Protein AF-A0AAE4A3L9-F1 (afdb_monomer)

Foldseek 3Di:
DDPDQDPVRLVVLLVVLVVVVVPDDDDDDPVSVVSNVVSVLVVLLVVLCVVCVLVLLVVLLVLLLVLLPPPPDPLSVVLNVLSVDPPQDPVNNVVSLVSSLVPDDPDDDDSSNVSSVVSVVVSVVVSVVSSVDDDPDDDD

Solvent-accessible surface area (backbone atoms only — not comparable to full-atom values): 8240 Å² total; per-residue (Å²): 134,86,81,77,71,50,73,71,55,46,52,53,50,42,52,50,53,54,48,58,58,71,70,46,88,72,83,75,52,72,68,58,44,52,52,49,54,48,41,50,54,52,52,52,42,53,51,28,48,63,71,39,44,64,61,52,47,52,49,52,46,51,54,51,46,59,58,39,59,89,48,81,50,69,62,45,43,57,43,42,60,54,62,67,43,84,84,61,48,69,69,57,52,52,50,46,51,52,54,41,61,67,73,45,77,88,73,74,94,45,74,54,62,52,44,54,55,49,50,57,50,52,48,53,53,50,51,52,48,38,55,68,45,79,74,85,67,84,70,134

Secondary structure (DSSP, 8-state):
---PPPHHHHHHHHHHHHHHHHS--SSPPHHHHHHHHHHHHHHHHHHHHHHHHHHHHHHHHHHHHHHTTT--SHHHHHHHH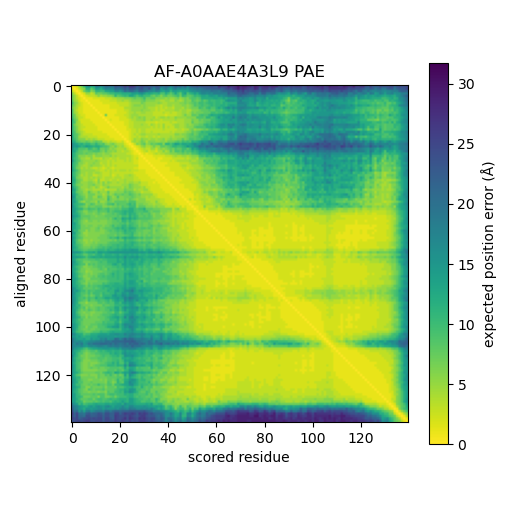HHT-TT--HHHHHHHHHHHHHHS-SSS--HHHHHHHHHHHHHHHHHHHHHHSPP-----

Radius of gyration: 20.8 Å; Cα contacts (8 Å, |Δi|>4): 67; chains: 1; bounding box: 48×24×60 Å

Mean predicted aligned error: 7.93 Å

Structure (mmCIF, N/CA/C/O backbone):
data_AF-A0AAE4A3L9-F1
#
_entry.id   AF-A0AAE4A3L9-F1
#
loop_
_atom_site.group_PDB
_atom_site.id
_atom_site.type_symbol
_atom_site.label_atom_id
_atom_site.label_alt_id
_atom_site.label_comp_id
_atom_site.label_asym_id
_atom_site.label_entity_id
_atom_site.label_seq_id
_atom_site.pdbx_PDB_ins_code
_atom_site.Cartn_x
_atom_site.Cartn_y
_atom_site.Cartn_z
_atom_site.occupancy
_atom_site.B_iso_or_equiv
_atom_site.auth_seq_id
_atom_site.auth_comp_id
_atom_site.auth_asym_id
_atom_site.auth_atom_id
_atom_site.pdbx_PDB_model_num
ATOM 1 N N . MET A 1 1 ? 25.523 6.487 3.576 1.00 36.59 1 MET A N 1
ATOM 2 C CA . MET A 1 1 ? 24.373 7.412 3.518 1.00 36.59 1 MET A CA 1
ATOM 3 C C . MET A 1 1 ? 23.560 7.026 2.289 1.00 36.59 1 MET A C 1
ATOM 5 O O . MET A 1 1 ? 24.105 7.088 1.196 1.00 36.59 1 MET A O 1
ATOM 9 N N . PHE A 1 2 ? 22.349 6.495 2.460 1.00 37.72 2 PHE A N 1
ATOM 10 C CA . PHE A 1 2 ? 21.520 6.017 1.347 1.00 37.72 2 PHE A CA 1
ATOM 11 C C . PHE A 1 2 ? 20.635 7.182 0.887 1.00 37.72 2 PHE A C 1
ATOM 13 O O . PHE A 1 2 ? 19.662 7.514 1.556 1.00 37.72 2 PHE A O 1
ATOM 20 N N . ASN A 1 3 ? 21.012 7.864 -0.197 1.00 54.09 3 ASN A N 1
ATOM 21 C CA . ASN A 1 3 ? 20.147 8.870 -0.816 1.00 54.09 3 ASN A CA 1
ATOM 22 C C . ASN A 1 3 ? 19.138 8.135 -1.697 1.00 54.09 3 ASN A C 1
ATOM 24 O O . ASN A 1 3 ? 19.427 7.834 -2.854 1.00 54.09 3 ASN A O 1
ATOM 28 N N . ALA A 1 4 ? 17.982 7.800 -1.126 1.00 64.50 4 ALA A N 1
ATOM 29 C CA . ALA A 1 4 ? 16.880 7.250 -1.899 1.00 64.50 4 ALA A CA 1
ATOM 30 C C . ALA A 1 4 ? 16.442 8.283 -2.949 1.00 64.50 4 ALA A C 1
ATOM 32 O O . ALA A 1 4 ? 16.176 9.440 -2.620 1.00 64.50 4 ALA A O 1
ATOM 33 N N . LEU A 1 5 ? 16.405 7.874 -4.217 1.00 74.06 5 LEU A N 1
ATOM 34 C CA . LEU A 1 5 ? 15.862 8.701 -5.291 1.00 74.06 5 LEU A CA 1
ATOM 35 C C . LEU A 1 5 ? 14.353 8.848 -5.088 1.00 74.06 5 LEU A C 1
ATOM 37 O O . LEU A 1 5 ? 13.667 7.872 -4.788 1.00 74.06 5 LEU A O 1
ATOM 41 N N . THR A 1 6 ? 13.820 10.049 -5.300 1.00 77.06 6 THR A N 1
ATOM 42 C CA . THR A 1 6 ? 12.368 10.219 -5.423 1.00 77.06 6 THR A CA 1
ATOM 43 C C . THR A 1 6 ? 11.869 9.564 -6.720 1.00 77.06 6 THR A C 1
ATOM 45 O O . THR A 1 6 ? 12.647 9.439 -7.673 1.00 77.06 6 THR A O 1
ATOM 48 N N . PRO A 1 7 ? 10.579 9.189 -6.830 1.00 76.12 7 PRO A N 1
ATOM 49 C CA . PRO A 1 7 ? 10.057 8.589 -8.060 1.00 76.12 7 PRO A CA 1
ATOM 50 C C . PRO A 1 7 ? 10.325 9.426 -9.331 1.00 76.12 7 PRO A C 1
ATOM 52 O O . PRO A 1 7 ? 10.785 8.860 -10.325 1.00 76.12 7 PRO A O 1
ATOM 55 N N . PRO A 1 8 ? 10.176 10.771 -9.329 1.00 77.50 8 PRO A N 1
ATOM 56 C CA . PRO A 1 8 ? 10.558 11.592 -10.482 1.00 77.50 8 PRO A CA 1
ATOM 57 C C . PRO A 1 8 ? 12.055 11.530 -10.814 1.00 77.50 8 PRO A C 1
ATOM 59 O O . PRO A 1 8 ? 12.429 11.512 -11.986 1.00 77.50 8 PRO A O 1
ATOM 62 N N . GLN A 1 9 ? 12.924 11.484 -9.798 1.00 79.19 9 GLN A N 1
ATOM 63 C CA . GLN A 1 9 ? 14.371 11.371 -9.998 1.00 79.19 9 GLN A CA 1
ATOM 64 C C . GLN A 1 9 ? 14.755 10.005 -10.578 1.00 79.19 9 GLN A C 1
ATOM 66 O O . GLN A 1 9 ? 15.627 9.940 -11.447 1.00 79.19 9 GLN A O 1
ATOM 71 N N . LEU A 1 10 ? 14.080 8.937 -10.142 1.00 81.38 10 LEU A N 1
ATOM 72 C CA . LEU A 1 10 ? 14.249 7.587 -10.673 1.00 81.38 10 LEU A CA 1
ATOM 73 C C . LEU A 1 10 ? 13.863 7.529 -12.157 1.00 81.38 10 LEU A C 1
ATOM 75 O O . LEU A 1 10 ? 14.675 7.122 -12.987 1.00 81.38 10 LEU A O 1
ATOM 79 N N . LEU A 1 11 ? 12.669 8.024 -12.504 1.00 82.06 11 LEU A N 1
ATOM 80 C CA . LEU A 1 11 ? 12.177 8.071 -13.885 1.00 82.06 11 LEU A CA 1
ATOM 81 C C . LEU A 1 11 ? 13.079 8.918 -14.793 1.00 82.06 11 LEU A C 1
ATOM 83 O O . LEU A 1 11 ? 13.404 8.508 -15.908 1.00 82.06 11 LEU A O 1
ATOM 87 N N . ALA A 1 12 ? 13.544 10.075 -14.312 1.00 83.88 12 ALA A N 1
ATOM 88 C CA . ALA A 1 12 ? 14.497 10.903 -15.046 1.00 83.88 12 ALA A CA 1
ATOM 89 C C . ALA A 1 12 ? 15.844 10.187 -15.258 1.00 83.88 12 ALA A C 1
ATOM 91 O O . ALA A 1 12 ? 16.451 10.309 -16.323 1.00 83.88 12 ALA A O 1
ATOM 92 N N . GLY A 1 13 ? 16.310 9.426 -14.262 1.00 82.81 13 GLY A N 1
ATOM 93 C CA . GLY A 1 13 ? 17.496 8.577 -14.356 1.00 82.81 13 GLY A CA 1
ATOM 94 C C . GLY A 1 13 ? 17.364 7.510 -15.442 1.00 82.81 13 GLY A C 1
ATOM 95 O O . GLY A 1 13 ? 18.200 7.468 -16.345 1.00 82.81 13 GLY A O 1
ATOM 96 N N . VAL A 1 14 ? 16.283 6.725 -15.406 1.00 84.69 14 VAL A N 1
ATOM 97 C CA . VAL A 1 14 ? 15.968 5.705 -16.421 1.00 84.69 14 VAL A CA 1
ATOM 98 C C . VAL A 1 14 ? 15.891 6.332 -17.815 1.00 84.69 14 VAL A C 1
ATOM 100 O O . VAL A 1 14 ? 16.542 5.856 -18.742 1.00 84.69 14 VAL A O 1
ATOM 103 N N . GLY A 1 15 ? 15.180 7.453 -17.963 1.00 83.50 15 GLY A N 1
ATOM 104 C CA . GLY A 1 15 ? 15.042 8.141 -19.247 1.00 83.50 15 GLY A CA 1
ATOM 105 C C . GLY A 1 15 ? 16.373 8.608 -19.844 1.00 83.50 15 GLY A C 1
ATOM 106 O O . GLY A 1 15 ? 16.541 8.566 -21.061 1.00 83.50 15 GLY A O 1
ATOM 107 N N . ARG A 1 16 ? 17.340 9.019 -19.012 1.00 86.38 16 ARG A N 1
ATOM 108 C CA . ARG A 1 16 ? 18.692 9.365 -19.481 1.00 86.38 16 ARG A CA 1
ATOM 109 C C . ARG A 1 16 ? 19.458 8.147 -19.984 1.00 86.38 16 ARG A C 1
ATOM 111 O O . ARG A 1 16 ? 20.085 8.249 -21.030 1.00 86.38 16 ARG A O 1
ATOM 118 N N . VAL A 1 17 ? 19.384 7.016 -19.279 1.00 86.88 17 VAL A N 1
ATOM 119 C CA . VAL A 1 17 ? 20.041 5.768 -19.706 1.00 86.88 17 VAL A CA 1
ATOM 120 C C . VAL A 1 17 ? 19.461 5.282 -21.033 1.00 86.88 17 VAL A C 1
ATOM 122 O O . VAL A 1 17 ? 20.216 4.944 -21.941 1.00 86.88 17 VAL A O 1
ATOM 125 N N . LEU A 1 18 ? 18.134 5.311 -21.182 1.00 83.81 18 LEU A N 1
ATOM 126 C CA . LEU A 1 18 ? 17.468 4.902 -22.421 1.00 83.81 18 LEU A CA 1
ATOM 127 C C . LEU A 1 18 ? 17.844 5.799 -23.605 1.00 83.81 18 LEU A C 1
ATOM 129 O O . LEU A 1 18 ? 18.162 5.279 -24.669 1.00 83.81 18 LEU A O 1
ATOM 133 N N . ARG A 1 19 ? 17.876 7.126 -23.418 1.00 85.75 19 ARG A N 1
ATOM 134 C CA . ARG A 1 19 ? 18.326 8.058 -24.467 1.00 85.75 19 ARG A CA 1
ATOM 135 C C . ARG A 1 19 ? 19.786 7.836 -24.840 1.00 85.75 19 ARG A C 1
ATOM 137 O O . ARG A 1 19 ? 20.075 7.639 -26.006 1.00 85.75 19 ARG A O 1
ATOM 144 N N . ALA A 1 20 ? 20.674 7.750 -23.850 1.00 84.81 20 ALA A N 1
ATOM 145 C CA . ALA A 1 20 ? 22.090 7.478 -24.093 1.00 84.81 20 ALA A CA 1
ATOM 146 C C . ALA A 1 20 ? 22.325 6.146 -24.828 1.00 84.81 20 ALA A C 1
ATOM 148 O O . ALA A 1 20 ? 23.297 6.018 -25.559 1.00 84.81 20 ALA A O 1
ATOM 149 N N . SER A 1 21 ? 21.438 5.164 -24.643 1.00 83.44 21 SER A N 1
ATOM 150 C CA . SER A 1 21 ? 21.495 3.887 -25.363 1.00 83.44 21 SER A CA 1
ATOM 151 C C . SER A 1 21 ? 20.956 3.986 -26.787 1.00 83.44 21 SER A C 1
ATOM 153 O O . SER A 1 21 ? 21.457 3.298 -27.666 1.00 83.44 21 SER A O 1
ATOM 155 N N . ALA A 1 22 ? 19.931 4.812 -27.011 1.00 84.75 22 ALA A N 1
ATOM 156 C CA . ALA A 1 22 ? 19.365 5.059 -28.335 1.00 84.75 22 ALA A CA 1
ATOM 157 C C . ALA A 1 22 ? 20.299 5.906 -29.214 1.00 84.75 22 ALA A C 1
ATOM 159 O O . ALA A 1 22 ? 20.363 5.685 -30.418 1.00 84.75 22 ALA A O 1
ATOM 160 N N . ASP A 1 23 ? 21.031 6.834 -28.597 1.00 87.56 23 ASP A N 1
ATOM 161 C CA . ASP A 1 23 ? 21.993 7.720 -29.258 1.00 87.56 23 ASP A CA 1
ATOM 162 C C . ASP A 1 23 ? 23.371 7.055 -29.463 1.00 87.56 23 ASP A C 1
ATOM 164 O O . ASP A 1 23 ? 24.287 7.676 -30.001 1.00 87.56 23 ASP A O 1
ATOM 168 N N . ALA A 1 24 ? 23.559 5.815 -28.998 1.00 85.88 24 ALA A N 1
ATOM 169 C CA . ALA A 1 24 ? 24.826 5.111 -29.131 1.00 85.88 24 ALA A CA 1
ATOM 170 C C . ALA A 1 24 ? 25.011 4.584 -30.562 1.00 85.88 24 ALA A C 1
ATOM 172 O O . ALA A 1 24 ? 24.288 3.694 -31.012 1.00 85.88 24 ALA A O 1
ATOM 173 N N . ASP A 1 25 ? 26.028 5.089 -31.258 1.00 76.00 25 ASP A N 1
ATOM 174 C CA . ASP A 1 25 ? 26.448 4.545 -32.546 1.00 76.00 25 ASP A CA 1
ATOM 175 C C . ASP A 1 25 ? 27.224 3.234 -32.340 1.00 76.00 25 ASP A C 1
ATOM 177 O O . ASP A 1 25 ? 28.369 3.221 -31.885 1.00 76.00 25 ASP A O 1
ATOM 181 N N . GLY A 1 26 ? 26.603 2.109 -32.703 1.00 81.06 26 GLY A N 1
ATOM 182 C CA . GLY A 1 26 ? 27.225 0.784 -32.667 1.00 81.06 26 GLY A CA 1
ATOM 183 C C . GLY A 1 26 ? 26.910 -0.035 -31.410 1.00 81.06 26 GLY A C 1
ATOM 184 O O . GLY A 1 26 ? 25.920 0.183 -30.718 1.00 81.06 26 GLY A O 1
ATOM 185 N N . ALA A 1 27 ? 27.716 -1.070 -31.154 1.00 83.19 27 ALA A N 1
ATOM 186 C CA . ALA A 1 27 ? 27.486 -1.971 -30.027 1.00 83.19 27 ALA A CA 1
ATOM 187 C C . ALA A 1 27 ? 27.857 -1.300 -28.695 1.00 83.19 27 ALA A C 1
ATOM 189 O O . ALA A 1 27 ? 28.948 -0.754 -28.558 1.00 83.19 27 ALA A O 1
ATOM 190 N N . LEU A 1 28 ? 26.975 -1.411 -27.696 1.00 85.69 28 LEU A N 1
ATOM 191 C CA . LEU A 1 28 ? 27.244 -0.923 -26.342 1.00 85.69 28 LEU A CA 1
ATOM 192 C C . LEU A 1 28 ? 28.428 -1.662 -25.710 1.00 85.69 28 LEU A C 1
ATOM 194 O O . LEU A 1 28 ? 28.475 -2.900 -25.721 1.00 85.69 28 LEU A O 1
ATOM 198 N N . GLU A 1 29 ? 29.313 -0.903 -25.070 1.00 90.06 29 GLU A N 1
ATOM 199 C CA . GLU A 1 29 ? 30.372 -1.433 -24.214 1.00 90.06 29 GLU A CA 1
ATOM 200 C C . GLU A 1 29 ? 29.783 -2.152 -22.989 1.00 90.06 29 GLU A C 1
ATOM 202 O O . GLU A 1 29 ? 28.652 -1.891 -22.569 1.00 90.06 29 GLU A O 1
ATOM 207 N N . ASP A 1 30 ? 30.558 -3.039 -22.362 1.00 85.25 30 ASP A N 1
ATOM 208 C CA . ASP A 1 30 ? 30.081 -3.866 -21.245 1.00 85.25 30 ASP A CA 1
ATOM 209 C C . ASP A 1 30 ? 29.564 -3.037 -20.059 1.00 85.25 30 ASP A C 1
ATOM 211 O O . ASP A 1 30 ? 28.536 -3.372 -19.463 1.00 85.25 30 ASP A O 1
ATOM 215 N N . TYR A 1 31 ? 30.211 -1.908 -19.753 1.00 83.81 31 TYR A N 1
ATOM 216 C CA . TYR A 1 31 ? 29.728 -0.992 -18.720 1.00 83.81 31 TYR A CA 1
ATOM 217 C C . TYR A 1 31 ? 28.378 -0.372 -19.101 1.00 83.81 31 TYR A C 1
ATOM 219 O O . TYR A 1 31 ? 27.442 -0.406 -18.304 1.00 83.81 31 TYR A O 1
ATOM 227 N N . GLN A 1 32 ? 28.232 0.138 -20.324 1.00 83.44 32 GLN A N 1
ATOM 228 C CA . GLN A 1 32 ? 26.973 0.722 -20.798 1.00 83.44 32 GLN A CA 1
ATOM 229 C C . GLN A 1 32 ? 25.853 -0.322 -20.795 1.00 83.44 32 GLN A C 1
ATOM 231 O O . GLN A 1 32 ? 24.765 -0.068 -20.282 1.00 83.44 32 GLN A O 1
ATOM 236 N N . ARG A 1 33 ? 26.149 -1.541 -21.256 1.00 85.62 33 ARG A N 1
ATOM 237 C CA . ARG A 1 33 ? 25.230 -2.681 -21.202 1.00 85.62 33 ARG A CA 1
ATOM 238 C C . ARG A 1 33 ? 24.791 -2.986 -19.769 1.00 85.62 33 ARG A C 1
ATOM 240 O O . ARG A 1 33 ? 23.604 -3.200 -19.534 1.00 85.62 33 ARG A O 1
ATOM 247 N N . SER A 1 34 ? 25.710 -2.947 -18.801 1.00 85.38 34 SER A N 1
ATOM 248 C CA . SER A 1 34 ? 25.380 -3.147 -17.382 1.00 85.38 34 SER A CA 1
ATOM 249 C C . SER A 1 34 ? 24.429 -2.071 -16.838 1.00 85.38 34 SER A C 1
ATOM 251 O O . SER A 1 34 ? 23.485 -2.394 -16.117 1.00 85.38 34 SER A O 1
ATOM 253 N N . GLN A 1 35 ? 24.607 -0.807 -17.243 1.00 86.12 35 GLN A N 1
ATOM 254 C CA . GLN A 1 35 ? 23.719 0.293 -16.852 1.00 86.12 35 GLN A CA 1
ATOM 255 C C . GLN A 1 35 ? 22.322 0.135 -17.462 1.00 86.12 35 GLN A C 1
ATOM 257 O O . GLN A 1 35 ? 21.325 0.353 -16.777 1.00 86.12 35 GLN A O 1
ATOM 262 N N . VAL A 1 36 ? 22.235 -0.307 -18.719 1.00 86.25 36 VAL A N 1
ATOM 263 C CA . VAL A 1 36 ? 20.956 -0.583 -19.394 1.00 86.25 36 VAL A CA 1
ATOM 264 C C . VAL A 1 36 ? 20.205 -1.729 -18.726 1.00 86.25 36 VAL A C 1
ATOM 266 O O . VAL A 1 36 ? 19.016 -1.596 -18.441 1.00 86.25 36 VAL A O 1
ATOM 269 N N . LEU A 1 37 ? 20.886 -2.834 -18.415 1.00 85.44 37 LEU A N 1
ATOM 270 C CA . LEU A 1 37 ? 20.281 -3.973 -17.716 1.00 85.44 37 LEU A CA 1
ATOM 271 C C . LEU A 1 37 ? 19.818 -3.601 -16.300 1.00 85.44 37 LEU A C 1
ATOM 273 O O . LEU A 1 37 ? 18.763 -4.055 -15.847 1.00 85.44 37 LEU A O 1
ATOM 277 N N . SER A 1 38 ? 20.575 -2.740 -15.618 1.00 85.31 38 SER A N 1
ATOM 278 C CA . SER A 1 38 ? 20.181 -2.174 -14.327 1.00 85.31 38 SER A CA 1
ATOM 279 C C . SER A 1 38 ? 18.920 -1.314 -14.457 1.00 85.31 38 SER A C 1
ATOM 281 O O . SER A 1 38 ? 17.940 -1.545 -13.748 1.00 85.31 38 SER A O 1
ATOM 283 N N . ALA A 1 39 ? 18.882 -0.391 -15.426 1.00 83.62 39 ALA A N 1
ATOM 284 C CA . ALA A 1 39 ? 17.708 0.440 -15.691 1.00 83.62 39 ALA A CA 1
ATOM 285 C C . ALA A 1 39 ? 16.474 -0.404 -16.064 1.00 83.62 39 ALA A C 1
ATOM 287 O O . ALA A 1 39 ? 15.382 -0.141 -15.557 1.00 83.62 39 ALA A O 1
ATOM 288 N N . TYR A 1 40 ? 16.638 -1.453 -16.877 1.00 81.94 40 TYR A N 1
ATOM 289 C CA . TYR A 1 40 ? 15.573 -2.411 -17.187 1.00 81.94 40 TYR A CA 1
ATOM 290 C C . TYR A 1 40 ? 15.047 -3.103 -15.923 1.00 81.94 40 TYR A C 1
ATOM 292 O O . TYR A 1 40 ? 13.839 -3.140 -15.701 1.00 81.94 40 TYR A O 1
ATOM 300 N N . SER A 1 41 ? 15.941 -3.590 -15.059 1.00 83.06 41 SER A N 1
ATOM 301 C CA . SER A 1 41 ? 15.570 -4.274 -13.812 1.00 83.06 41 SER A CA 1
ATOM 302 C C . SER A 1 41 ? 14.781 -3.362 -12.869 1.00 83.06 41 SER A C 1
ATOM 304 O O . SER A 1 41 ? 13.744 -3.770 -12.350 1.00 83.06 41 SER A O 1
ATOM 306 N N . VAL A 1 42 ? 15.227 -2.114 -12.701 1.00 83.00 42 VAL A N 1
ATOM 307 C CA . VAL A 1 42 ? 14.523 -1.086 -11.918 1.00 83.00 42 VAL A CA 1
ATOM 308 C C . VAL A 1 42 ? 13.149 -0.777 -12.513 1.00 83.00 42 VAL A C 1
ATOM 310 O O . VAL A 1 42 ? 12.159 -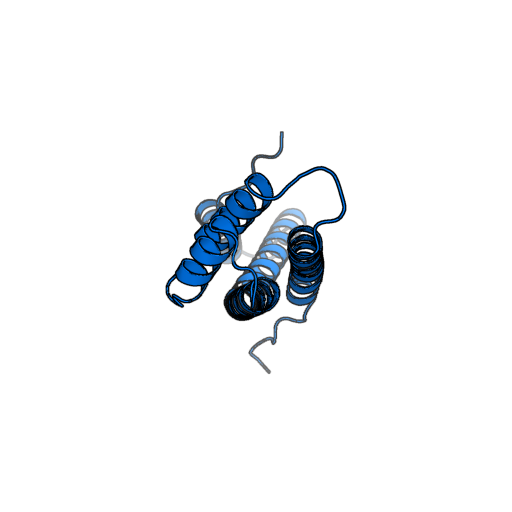0.748 -11.789 1.00 83.00 42 VAL A O 1
ATOM 313 N N . THR A 1 43 ? 13.066 -0.586 -13.832 1.00 80.62 43 THR A N 1
ATOM 314 C CA . THR A 1 43 ? 11.791 -0.295 -14.513 1.00 80.62 43 THR A CA 1
ATOM 315 C C . THR A 1 43 ? 10.807 -1.456 -14.375 1.00 80.62 43 THR A C 1
ATOM 317 O O . THR A 1 43 ? 9.618 -1.232 -14.169 1.00 80.62 43 THR A O 1
ATOM 320 N N . ARG A 1 44 ? 11.303 -2.699 -14.430 1.00 79.06 44 ARG A N 1
ATOM 321 C CA . ARG A 1 44 ? 10.506 -3.912 -14.224 1.00 79.06 44 ARG A CA 1
ATOM 322 C C . ARG A 1 44 ? 9.915 -3.965 -12.811 1.00 79.06 44 ARG A C 1
ATOM 324 O O . ARG A 1 44 ? 8.733 -4.244 -12.654 1.00 79.06 44 ARG A O 1
ATOM 331 N N . LEU A 1 45 ? 10.718 -3.672 -11.790 1.00 79.75 45 LEU A N 1
ATOM 332 C CA . LEU A 1 45 ? 10.239 -3.633 -10.405 1.00 79.75 45 LEU A CA 1
ATOM 333 C C . LEU A 1 45 ? 9.196 -2.526 -10.208 1.00 79.75 45 LEU A C 1
ATOM 335 O O . LEU A 1 45 ? 8.119 -2.804 -9.692 1.00 79.75 45 LEU A O 1
ATOM 339 N N . LEU A 1 46 ? 9.456 -1.319 -10.723 1.00 80.62 46 LEU A N 1
ATOM 340 C CA . LEU A 1 46 ? 8.507 -0.202 -10.657 1.00 80.62 46 LEU A CA 1
ATOM 341 C C . LEU A 1 46 ? 7.177 -0.525 -11.358 1.00 80.62 46 LEU A C 1
ATOM 343 O O . LEU A 1 46 ? 6.111 -0.170 -10.864 1.00 80.62 46 LEU A O 1
ATOM 347 N N . ALA A 1 47 ? 7.216 -1.211 -12.502 1.00 76.81 47 ALA A N 1
ATOM 348 C CA . ALA A 1 47 ? 6.004 -1.659 -13.184 1.00 76.81 47 ALA A CA 1
ATOM 349 C C . ALA A 1 47 ? 5.205 -2.665 -12.334 1.00 76.81 47 ALA A C 1
ATOM 351 O O . ALA A 1 47 ? 3.981 -2.562 -12.271 1.00 76.81 47 ALA A O 1
ATOM 352 N N . GLY A 1 48 ? 5.889 -3.580 -11.639 1.00 74.06 48 GLY A N 1
ATOM 353 C CA . GLY A 1 48 ? 5.263 -4.518 -10.703 1.00 74.06 48 GLY A CA 1
ATOM 354 C C . GLY A 1 48 ? 4.593 -3.811 -9.524 1.00 74.06 48 GLY A C 1
ATOM 355 O O . GLY A 1 48 ? 3.444 -4.113 -9.199 1.00 74.06 48 GLY A O 1
ATOM 356 N N . GLU A 1 49 ? 5.261 -2.812 -8.939 1.00 80.50 49 GLU A N 1
ATOM 357 C CA . GLU A 1 49 ? 4.689 -1.971 -7.875 1.00 80.50 49 GLU A CA 1
ATOM 358 C C . GLU A 1 49 ? 3.412 -1.270 -8.344 1.00 80.50 49 GLU 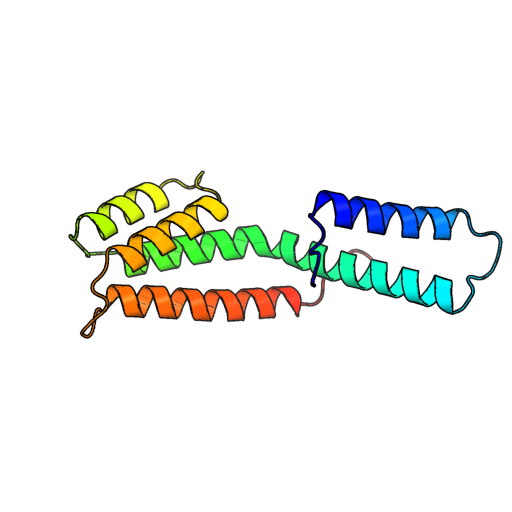A C 1
ATOM 360 O O . GLU A 1 49 ? 2.381 -1.340 -7.675 1.00 80.50 49 GLU A O 1
ATOM 365 N N . LEU A 1 50 ? 3.451 -0.634 -9.519 1.00 82.19 50 LEU A N 1
ATOM 366 C CA . LEU A 1 50 ? 2.304 0.092 -10.066 1.00 82.19 50 LEU A CA 1
ATOM 367 C C . LEU A 1 50 ? 1.123 -0.833 -10.381 1.00 82.19 50 LEU A C 1
ATOM 369 O O . LEU A 1 50 ? -0.020 -0.468 -10.111 1.00 82.19 50 LEU A O 1
ATOM 373 N 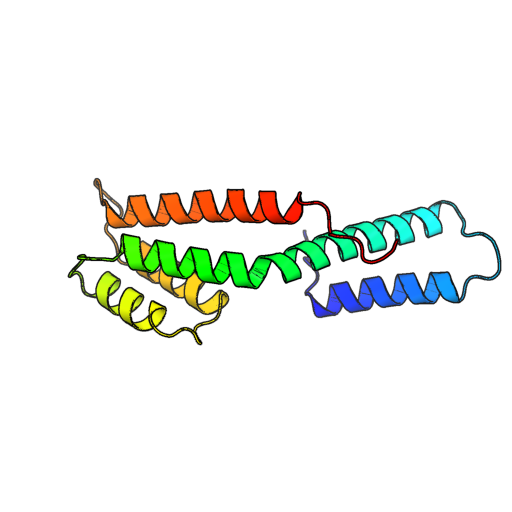N . GLN A 1 51 ? 1.383 -2.030 -10.912 1.00 80.69 51 GLN A N 1
ATOM 374 C CA . GLN A 1 51 ? 0.342 -3.010 -11.227 1.00 80.69 51 GLN A CA 1
ATOM 375 C C . GLN A 1 51 ? -0.332 -3.564 -9.959 1.00 80.69 51 GLN A C 1
ATOM 377 O O . GLN A 1 51 ? -1.543 -3.789 -9.952 1.00 80.69 51 GLN A O 1
ATOM 382 N N . GLY A 1 52 ? 0.432 -3.778 -8.882 1.00 81.44 52 GLY A N 1
ATOM 383 C CA . GLY A 1 52 ? -0.073 -4.335 -7.623 1.00 81.44 52 GLY A CA 1
ATOM 384 C C . GLY A 1 52 ? -0.665 -3.310 -6.648 1.00 81.44 52 GLY A C 1
ATOM 385 O O . G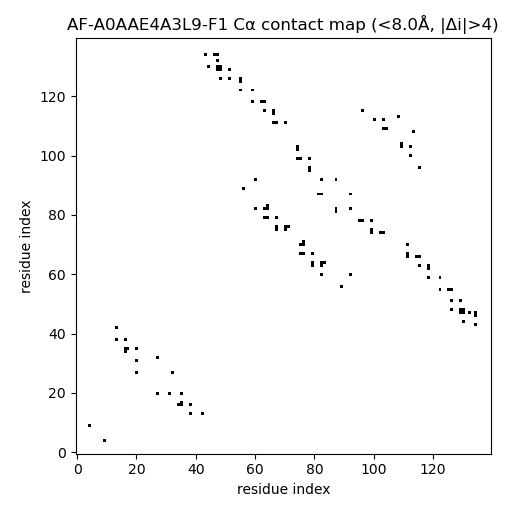LY A 1 52 ? -1.450 -3.688 -5.774 1.00 81.44 52 GLY A O 1
ATOM 386 N N . ALA A 1 53 ? -0.322 -2.024 -6.786 1.00 86.25 53 ALA A N 1
ATOM 387 C CA . ALA A 1 53 ? -0.599 -0.993 -5.782 1.00 86.25 53 ALA A CA 1
ATOM 388 C C . ALA A 1 53 ? -2.086 -0.849 -5.427 1.00 86.25 53 ALA A C 1
ATOM 390 O O . ALA A 1 53 ? -2.440 -0.756 -4.249 1.00 86.25 53 ALA A O 1
ATOM 391 N N . ASP A 1 54 ? -2.973 -0.838 -6.423 1.00 88.38 54 ASP A N 1
ATOM 392 C CA . ASP A 1 54 ? -4.406 -0.641 -6.186 1.00 88.38 54 ASP A CA 1
ATOM 393 C C . ASP A 1 54 ? -5.047 -1.849 -5.495 1.00 88.38 54 ASP A C 1
ATOM 395 O O . ASP A 1 54 ? -5.817 -1.678 -4.547 1.00 88.38 54 ASP A O 1
ATOM 399 N N . ALA A 1 55 ? -4.683 -3.067 -5.909 1.00 90.75 55 ALA A N 1
ATOM 400 C CA . ALA A 1 55 ? -5.160 -4.298 -5.285 1.00 90.75 55 ALA A CA 1
ATOM 401 C C . ALA A 1 55 ? -4.663 -4.421 -3.837 1.00 90.75 55 ALA A C 1
ATOM 403 O O . ALA A 1 55 ? -5.438 -4.748 -2.936 1.00 90.75 55 ALA A O 1
ATOM 404 N N . LEU A 1 56 ? -3.390 -4.091 -3.595 1.00 92.25 56 LEU A N 1
ATOM 405 C CA . LEU A 1 56 ? -2.796 -4.105 -2.262 1.00 92.25 56 LEU A CA 1
ATOM 406 C C . LEU A 1 56 ? -3.442 -3.058 -1.347 1.00 92.25 56 LEU A C 1
ATOM 408 O O . LEU A 1 56 ? -3.770 -3.358 -0.197 1.00 92.25 56 LEU A O 1
ATOM 412 N N . ARG A 1 57 ? -3.705 -1.852 -1.868 1.00 93.31 57 ARG A N 1
ATOM 413 C CA . ARG A 1 57 ? -4.422 -0.793 -1.146 1.00 93.31 57 ARG A CA 1
ATOM 414 C C . ARG A 1 57 ? -5.851 -1.213 -0.806 1.00 93.31 57 ARG A C 1
ATOM 416 O O . ARG A 1 57 ? -6.280 -1.023 0.331 1.00 93.31 57 ARG A O 1
ATOM 423 N N . ALA A 1 58 ? -6.577 -1.785 -1.766 1.00 93.88 58 ALA A N 1
ATOM 424 C CA . ALA A 1 58 ? -7.946 -2.254 -1.566 1.00 93.88 58 ALA A CA 1
ATOM 425 C C . ALA A 1 58 ? -8.012 -3.363 -0.507 1.00 93.88 58 ALA A C 1
ATOM 427 O O . ALA A 1 58 ? -8.825 -3.283 0.414 1.00 93.88 58 ALA A O 1
ATOM 428 N N . TRP A 1 59 ? -7.112 -4.346 -0.589 1.00 96.12 59 TRP A N 1
ATOM 429 C CA . TRP A 1 59 ? -7.012 -5.402 0.412 1.00 96.12 59 TRP A CA 1
ATOM 430 C C . TRP A 1 59 ? -6.673 -4.851 1.800 1.00 96.12 59 TRP A C 1
ATOM 432 O O . TRP A 1 59 ? -7.365 -5.175 2.761 1.00 96.12 59 TRP A O 1
ATOM 442 N N . THR A 1 60 ? -5.659 -3.984 1.903 1.00 96.56 60 THR A N 1
ATOM 443 C CA . THR A 1 60 ? -5.235 -3.400 3.187 1.00 96.56 60 THR A CA 1
ATOM 444 C C . THR A 1 60 ? -6.392 -2.666 3.853 1.00 96.56 60 THR A C 1
ATOM 446 O O . THR A 1 60 ? -6.643 -2.844 5.042 1.00 96.56 60 THR A O 1
ATOM 449 N N . ARG A 1 61 ? -7.143 -1.872 3.078 1.00 97.12 61 ARG A N 1
ATOM 450 C CA . ARG A 1 61 ? -8.335 -1.177 3.570 1.00 97.12 61 ARG A CA 1
ATOM 451 C C . ARG A 1 61 ? -9.379 -2.160 4.097 1.00 97.12 61 ARG A C 1
ATOM 453 O O . ARG A 1 61 ? -9.855 -1.969 5.210 1.00 97.12 61 ARG A O 1
ATOM 460 N N . ALA A 1 62 ? -9.731 -3.181 3.316 1.00 97.50 62 ALA A N 1
ATOM 461 C CA . ALA A 1 62 ? -10.734 -4.168 3.710 1.00 97.50 62 ALA A CA 1
ATOM 462 C C . ALA A 1 62 ? -10.326 -4.900 4.998 1.00 97.50 62 ALA A C 1
ATOM 464 O O . ALA A 1 62 ? -11.094 -4.935 5.953 1.00 97.50 62 ALA A O 1
ATOM 465 N N . ALA A 1 63 ? -9.080 -5.374 5.070 1.00 97.81 63 ALA A N 1
ATOM 466 C CA . ALA A 1 63 ? -8.556 -6.066 6.243 1.00 97.81 63 ALA A CA 1
ATOM 467 C C . ALA A 1 63 ? -8.573 -5.183 7.504 1.00 97.81 63 ALA A C 1
ATOM 469 O O . ALA A 1 63 ? -8.922 -5.652 8.586 1.00 97.81 63 ALA A O 1
ATOM 470 N N . LEU A 1 64 ? -8.231 -3.895 7.377 1.00 97.75 64 LEU A N 1
ATOM 471 C CA . LEU A 1 64 ? -8.310 -2.948 8.492 1.00 97.75 64 LEU A CA 1
ATOM 472 C C . LEU A 1 64 ? -9.758 -2.683 8.921 1.00 97.75 64 LEU A C 1
ATOM 474 O O . LEU A 1 64 ? -10.030 -2.647 10.116 1.00 97.75 64 LEU A O 1
ATOM 478 N N . LEU A 1 65 ? -10.690 -2.512 7.978 1.00 97.69 65 LEU A N 1
ATOM 479 C CA . LEU A 1 65 ? -12.111 -2.334 8.295 1.00 97.69 65 LEU A CA 1
ATOM 480 C C . LEU A 1 65 ? -12.671 -3.541 9.057 1.00 97.69 65 LEU A C 1
ATOM 482 O O . LEU A 1 65 ? -13.365 -3.349 10.056 1.00 97.69 65 LEU A O 1
ATOM 486 N N . ASP A 1 66 ? -12.314 -4.754 8.634 1.00 97.56 66 ASP A N 1
ATOM 487 C CA . ASP A 1 66 ? -12.718 -5.998 9.292 1.00 97.56 66 ASP A CA 1
ATOM 488 C C . ASP A 1 66 ? -12.095 -6.133 10.689 1.00 97.56 66 ASP A C 1
ATOM 490 O O . ASP A 1 66 ? -12.790 -6.459 11.648 1.00 97.56 66 ASP A O 1
ATOM 494 N N . ALA A 1 67 ? -10.805 -5.817 10.849 1.00 96.50 67 ALA A N 1
ATOM 495 C CA . ALA A 1 67 ? -10.130 -5.868 12.151 1.00 96.50 67 ALA A CA 1
ATOM 496 C C . ALA A 1 67 ? -10.670 -4.845 13.163 1.00 96.50 67 ALA A C 1
ATOM 498 O O . ALA A 1 67 ? -10.565 -5.052 14.372 1.00 96.50 67 ALA A O 1
ATOM 499 N N . LEU A 1 68 ? -11.236 -3.739 12.675 1.00 96.56 68 LEU A N 1
ATOM 500 C CA . LEU A 1 68 ? -11.868 -2.704 13.494 1.00 96.56 68 LEU A CA 1
ATOM 501 C C . LEU A 1 68 ? -13.374 -2.931 13.669 1.00 96.56 68 LEU A C 1
ATOM 503 O O . LEU A 1 68 ? -14.036 -2.160 14.372 1.00 96.56 68 LEU A O 1
ATOM 507 N N . ALA A 1 69 ? -13.941 -3.964 13.043 1.00 94.94 69 ALA A N 1
ATOM 508 C CA . ALA A 1 69 ? -15.357 -4.261 13.150 1.00 94.94 69 ALA A CA 1
ATOM 509 C C . ALA A 1 69 ? -15.711 -4.631 14.598 1.00 94.94 69 ALA A C 1
ATOM 511 O O . ALA A 1 69 ? -15.171 -5.565 15.184 1.00 94.94 69 ALA A O 1
ATOM 512 N N . GLY A 1 70 ? -16.640 -3.878 15.187 1.00 90.38 70 GLY A N 1
ATOM 513 C CA . GLY A 1 70 ? -17.108 -4.112 16.554 1.00 90.38 70 GLY A CA 1
ATOM 514 C C . GLY A 1 70 ? -16.245 -3.491 17.658 1.00 90.38 70 GLY A C 1
ATOM 515 O O . GLY A 1 70 ? -16.650 -3.551 18.818 1.00 90.38 70 GLY A O 1
ATOM 516 N N . ASP A 1 71 ? -15.120 -2.842 17.338 1.00 93.56 71 ASP A N 1
ATOM 517 C CA . ASP A 1 71 ? -14.384 -2.048 18.326 1.00 93.56 71 ASP A CA 1
ATOM 518 C C . ASP A 1 71 ? -15.045 -0.671 18.512 1.00 93.56 71 ASP A C 1
ATOM 520 O O . ASP A 1 71 ? -15.051 0.175 17.616 1.00 93.56 71 ASP A O 1
ATOM 524 N N . GLY A 1 72 ? -15.625 -0.455 19.695 1.00 94.38 72 GLY A N 1
ATOM 525 C CA . GLY A 1 72 ? -16.312 0.785 20.060 1.00 94.38 72 GLY A CA 1
ATOM 526 C C . GLY A 1 72 ? -15.403 1.891 20.602 1.00 94.38 72 GLY A C 1
ATOM 527 O O . GLY A 1 72 ? -15.900 2.956 20.969 1.00 94.38 72 GLY A O 1
ATOM 528 N N . ARG A 1 73 ? -14.088 1.669 20.708 1.00 95.38 73 ARG A N 1
ATOM 529 C CA . ARG A 1 73 ? -13.166 2.683 21.233 1.00 95.38 73 ARG A CA 1
ATOM 530 C C . ARG A 1 73 ? -13.084 3.867 20.262 1.00 95.38 73 ARG A C 1
ATOM 532 O O . ARG A 1 73 ? -12.911 3.643 19.063 1.00 95.38 73 ARG A O 1
ATOM 539 N N . PRO A 1 74 ? -13.108 5.123 20.751 1.00 96.19 74 PRO A N 1
ATOM 540 C CA . PRO A 1 74 ? -13.061 6.311 19.896 1.00 96.19 74 PRO A CA 1
ATOM 541 C C . PRO A 1 74 ? -11.983 6.300 18.792 1.00 96.19 74 PRO A C 1
ATOM 543 O O . PRO A 1 74 ? -12.331 6.606 17.653 1.00 96.19 74 PRO A O 1
ATOM 546 N N . PRO A 1 75 ? -10.712 5.907 19.046 1.00 93.94 75 PRO A N 1
ATOM 547 C CA . PRO A 1 75 ? -9.704 5.864 17.982 1.00 93.94 75 PRO A CA 1
ATOM 548 C C . PRO A 1 75 ? -9.995 4.810 16.902 1.00 93.94 75 PRO A C 1
ATOM 550 O O . PRO A 1 75 ? -9.733 5.062 15.729 1.00 93.94 75 PRO A O 1
ATOM 553 N N . ALA A 1 76 ? -10.564 3.655 17.264 1.00 95.25 76 ALA A N 1
ATOM 554 C CA . ALA A 1 76 ? -10.925 2.611 16.306 1.00 95.25 76 ALA A CA 1
ATOM 555 C C . ALA A 1 76 ? -12.120 3.035 15.440 1.00 95.25 76 ALA A C 1
ATOM 557 O O . ALA A 1 76 ? -12.098 2.863 14.221 1.00 95.25 76 ALA A O 1
ATOM 558 N N . VAL A 1 77 ? -13.128 3.666 16.055 1.00 96.69 77 VAL A N 1
ATOM 559 C CA . VAL A 1 77 ? -14.290 4.219 15.346 1.00 96.69 77 VAL A CA 1
ATOM 560 C C . VAL A 1 77 ? -13.860 5.303 14.355 1.00 96.69 77 VAL A C 1
ATOM 562 O O . VAL A 1 77 ? -14.201 5.206 13.179 1.00 96.69 77 VAL A O 1
ATOM 565 N N . ALA A 1 78 ? -13.046 6.270 14.788 1.00 95.75 78 ALA A N 1
ATOM 566 C CA . ALA A 1 78 ? -12.573 7.358 13.931 1.00 95.75 78 ALA A CA 1
ATOM 567 C C . ALA A 1 78 ? -11.699 6.865 12.762 1.00 95.75 78 ALA A C 1
ATOM 569 O O . ALA A 1 78 ? -11.791 7.391 11.649 1.00 95.75 78 ALA A O 1
ATOM 570 N N . ALA A 1 79 ? -10.855 5.851 12.993 1.00 96.25 79 ALA A N 1
ATOM 571 C CA . ALA A 1 79 ? -10.072 5.226 11.931 1.00 96.25 79 ALA A CA 1
ATOM 572 C C . ALA A 1 79 ? -10.978 4.505 10.922 1.00 96.25 79 ALA A C 1
ATOM 574 O O . ALA A 1 79 ? -10.809 4.675 9.716 1.00 96.25 79 ALA A O 1
ATOM 575 N N . ARG A 1 80 ? -11.974 3.749 11.402 1.00 96.50 80 ARG A N 1
ATOM 576 C CA . ARG A 1 80 ? -12.938 3.025 10.561 1.00 96.50 80 ARG A CA 1
ATOM 577 C C . ARG A 1 80 ? -13.776 3.964 9.694 1.00 96.50 80 ARG A C 1
ATOM 579 O O . ARG A 1 80 ? -13.954 3.684 8.514 1.00 96.50 80 ARG A O 1
ATOM 586 N N . GLU A 1 81 ? -14.257 5.075 10.247 1.00 96.38 81 GLU A N 1
ATOM 587 C CA . GLU A 1 81 ? -15.024 6.084 9.501 1.00 96.38 81 GLU A CA 1
ATOM 588 C C . GLU A 1 81 ? -14.210 6.689 8.354 1.00 96.38 81 GLU A C 1
ATOM 590 O O . GLU A 1 81 ? -14.711 6.800 7.238 1.00 96.38 81 GLU A O 1
ATOM 595 N N . GLN A 1 82 ? -12.934 7.006 8.588 1.00 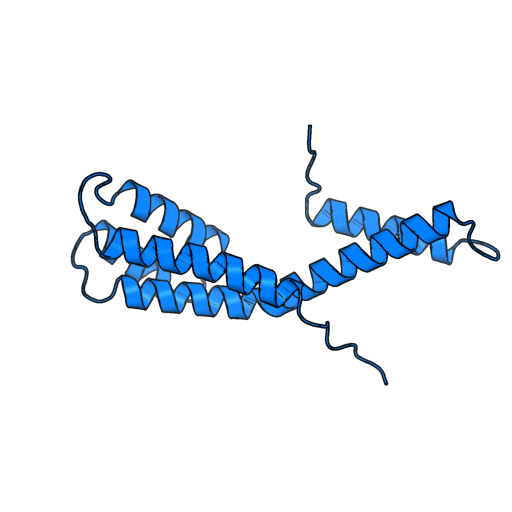96.44 82 GLN A N 1
ATOM 596 C CA . GLN A 1 82 ? -12.055 7.502 7.525 1.00 96.44 82 GLN A CA 1
ATOM 597 C C . GLN A 1 82 ? -11.710 6.407 6.508 1.00 96.44 82 GLN A C 1
ATOM 599 O O . GLN A 1 82 ? -11.720 6.654 5.307 1.00 96.44 82 GLN A O 1
ATOM 604 N N . LEU A 1 83 ? -11.450 5.175 6.955 1.00 96.25 83 LEU A N 1
ATOM 605 C CA . LEU A 1 83 ? -11.168 4.047 6.061 1.00 96.25 83 LEU A CA 1
ATOM 606 C C . LEU A 1 83 ? -12.374 3.643 5.201 1.00 96.25 83 LEU A C 1
ATOM 608 O O . LEU A 1 83 ? -12.172 3.015 4.160 1.00 96.25 83 LEU A O 1
ATOM 612 N N . ALA A 1 84 ? -13.598 4.000 5.595 1.00 95.00 84 ALA A N 1
ATOM 613 C CA . ALA A 1 84 ? -14.798 3.753 4.803 1.00 95.00 84 ALA A CA 1
ATOM 614 C C . ALA A 1 84 ? -14.860 4.613 3.528 1.00 95.00 84 ALA A C 1
ATOM 616 O O . ALA A 1 84 ? -15.518 4.215 2.569 1.00 95.00 84 ALA A O 1
ATOM 617 N N . ASP A 1 85 ? -14.157 5.750 3.481 1.00 94.06 85 ASP A N 1
ATOM 618 C CA . ASP A 1 85 ? -14.073 6.577 2.278 1.00 94.06 85 ASP A CA 1
ATOM 619 C C . ASP A 1 85 ? -13.074 5.971 1.266 1.00 94.06 85 ASP A C 1
ATOM 621 O O . ASP A 1 85 ? -11.859 5.964 1.517 1.00 94.06 85 ASP A O 1
ATOM 625 N N . PRO A 1 86 ? -13.535 5.478 0.097 1.00 89.12 86 PRO A N 1
ATOM 626 C CA . PRO A 1 86 ? -12.665 4.876 -0.910 1.00 89.12 86 PRO A CA 1
ATOM 627 C C . PRO A 1 86 ? -11.648 5.861 -1.507 1.00 89.12 86 PRO A C 1
ATOM 629 O O . PRO A 1 86 ? -10.632 5.406 -2.040 1.00 89.12 86 PRO A O 1
ATOM 632 N N . ALA A 1 87 ? -11.874 7.176 -1.394 1.00 90.62 87 ALA A N 1
ATOM 633 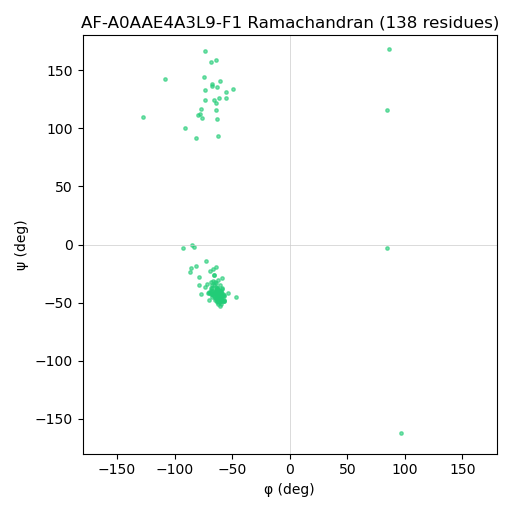C CA . ALA A 1 87 ? -10.964 8.210 -1.884 1.00 90.62 87 ALA A CA 1
ATOM 634 C C . ALA A 1 87 ? -9.690 8.353 -1.032 1.00 90.62 87 ALA A C 1
ATOM 636 O O . ALA A 1 87 ? -8.712 8.956 -1.476 1.00 90.62 87 ALA A O 1
ATOM 637 N N . VAL A 1 88 ? -9.659 7.775 0.174 1.00 90.25 88 VAL A N 1
ATOM 638 C CA . VAL A 1 88 ? -8.484 7.831 1.053 1.00 90.25 88 VAL A CA 1
ATOM 639 C C . VAL A 1 88 ? -7.296 7.103 0.415 1.00 90.25 88 VAL A C 1
ATOM 641 O O . VAL A 1 88 ? -7.322 5.892 0.209 1.00 90.25 88 VAL A O 1
ATOM 644 N N . GLY A 1 89 ? -6.232 7.842 0.104 1.00 91.06 89 GLY A N 1
ATOM 645 C CA . GLY A 1 89 ? -5.016 7.292 -0.499 1.00 91.06 89 GLY A CA 1
ATOM 646 C C . GLY A 1 89 ? -4.156 6.475 0.474 1.00 91.06 89 GLY A C 1
ATOM 647 O O . GLY A 1 89 ? -4.306 6.560 1.691 1.00 91.06 89 GLY A O 1
ATOM 648 N N . GLY A 1 90 ? -3.196 5.716 -0.067 1.00 89.88 90 GLY A N 1
ATOM 649 C CA . GLY A 1 90 ? -2.327 4.825 0.719 1.00 89.88 90 GLY A CA 1
ATOM 650 C C . GLY A 1 90 ? -1.513 5.532 1.810 1.00 89.88 90 GLY A C 1
ATOM 651 O O . GLY A 1 90 ? -1.413 5.015 2.918 1.00 89.88 90 GLY A O 1
ATOM 652 N N . VAL A 1 91 ? -1.015 6.747 1.542 1.00 90.75 91 VAL A N 1
ATOM 653 C CA . VAL A 1 91 ? -0.305 7.569 2.545 1.00 90.75 91 VAL A CA 1
ATOM 654 C C . VAL A 1 91 ? -1.190 7.813 3.763 1.00 90.75 91 VAL A C 1
ATOM 656 O O . VAL A 1 91 ? -0.780 7.554 4.892 1.00 90.75 91 VAL A O 1
ATOM 659 N N . ARG A 1 92 ? -2.440 8.224 3.530 1.00 94.69 92 ARG A N 1
ATOM 660 C CA . ARG A 1 92 ? -3.384 8.501 4.609 1.00 94.69 92 ARG A CA 1
ATOM 661 C C . ARG A 1 92 ? -3.774 7.233 5.372 1.00 94.69 92 ARG A C 1
ATOM 663 O O . ARG A 1 92 ? -3.922 7.292 6.586 1.00 94.69 92 ARG A O 1
ATOM 670 N N . ILE A 1 93 ? -3.885 6.082 4.701 1.00 95.25 93 ILE A N 1
ATOM 671 C CA . ILE A 1 93 ? -4.071 4.784 5.379 1.00 95.25 93 ILE A CA 1
ATOM 672 C C . ILE A 1 93 ? -2.896 4.503 6.330 1.00 95.25 93 ILE A C 1
ATOM 674 O O . ILE A 1 93 ? -3.122 4.124 7.476 1.00 95.25 93 ILE A O 1
ATOM 678 N N . GLY A 1 94 ? -1.656 4.725 5.884 1.00 94.00 94 GLY A N 1
ATOM 679 C CA . GLY A 1 94 ? -0.462 4.548 6.716 1.00 94.00 94 GLY A CA 1
ATOM 680 C C . GLY A 1 94 ? -0.453 5.450 7.954 1.00 94.00 94 GLY A C 1
ATOM 681 O O . GLY A 1 94 ? -0.191 4.974 9.058 1.00 94.00 94 GLY A O 1
ATOM 682 N N . GLU A 1 95 ? -0.807 6.727 7.790 1.00 96.19 95 GLU A N 1
ATOM 683 C CA . GLU A 1 95 ? -0.967 7.672 8.905 1.00 96.19 95 GLU A CA 1
ATOM 684 C C . GLU A 1 95 ? -2.036 7.205 9.901 1.00 96.19 95 GLU A C 1
ATOM 686 O O . GLU A 1 95 ? -1.778 7.158 11.100 1.00 96.19 95 GLU A O 1
ATOM 691 N N . LEU A 1 96 ? -3.206 6.779 9.412 1.00 96.44 96 LEU A N 1
ATOM 692 C CA . LEU A 1 96 ? -4.292 6.274 10.258 1.00 96.44 96 LEU A CA 1
ATOM 693 C C . LEU A 1 96 ? -3.871 5.058 11.083 1.00 96.44 96 LEU A C 1
ATOM 695 O O . LEU A 1 96 ? -4.213 4.960 12.261 1.00 96.44 96 LEU A O 1
ATOM 699 N N . VAL A 1 97 ? -3.115 4.136 10.485 1.00 96.44 97 VAL A N 1
ATOM 700 C CA . VAL A 1 97 ? -2.580 2.970 11.198 1.00 96.44 97 VAL A CA 1
ATOM 701 C C . VAL A 1 97 ? -1.571 3.396 12.265 1.00 96.44 97 VAL A C 1
ATOM 703 O O . VAL A 1 97 ? -1.603 2.864 13.378 1.00 96.44 97 VAL A O 1
ATOM 706 N N . ALA A 1 98 ? -0.695 4.358 11.964 1.00 95.62 98 ALA A N 1
ATOM 707 C CA . ALA A 1 98 ? 0.270 4.880 12.928 1.00 95.62 98 ALA A CA 1
ATOM 708 C C . ALA A 1 98 ? -0.427 5.562 14.119 1.00 95.62 98 ALA A C 1
ATOM 710 O O . ALA A 1 98 ? -0.114 5.243 15.270 1.00 95.62 98 ALA A O 1
ATOM 711 N N . ASP A 1 99 ? -1.411 6.424 13.849 1.00 96.25 99 ASP A N 1
ATOM 712 C CA . ASP A 1 99 ? -2.217 7.116 14.860 1.00 96.25 99 ASP A CA 1
ATOM 713 C C . ASP A 1 99 ? -2.984 6.116 15.738 1.00 96.25 99 ASP A C 1
ATOM 715 O O . ASP A 1 99 ? -2.949 6.191 16.971 1.00 96.25 99 ASP A O 1
ATOM 719 N N . LEU A 1 100 ? -3.618 5.116 15.118 1.00 95.38 100 LEU A N 1
ATOM 720 C CA . LEU A 1 100 ? -4.335 4.056 15.821 1.00 95.38 100 LEU A CA 1
ATOM 721 C C . LEU A 1 100 ? -3.398 3.261 16.743 1.00 95.38 100 LEU A C 1
ATOM 723 O O . LEU A 1 100 ? -3.689 3.079 17.926 1.00 95.38 100 LEU A O 1
ATOM 727 N N . LEU A 1 101 ? -2.247 2.811 16.238 1.00 94.88 101 LEU A N 1
ATOM 728 C CA . LEU A 1 101 ? -1.264 2.074 17.036 1.00 94.88 101 LEU A CA 1
ATOM 729 C C . LEU A 1 101 ? -0.641 2.927 18.148 1.00 94.88 101 LEU A C 1
ATOM 731 O O . LEU A 1 101 ? -0.178 2.370 19.148 1.00 94.88 101 LEU A O 1
ATOM 735 N N . ALA A 1 102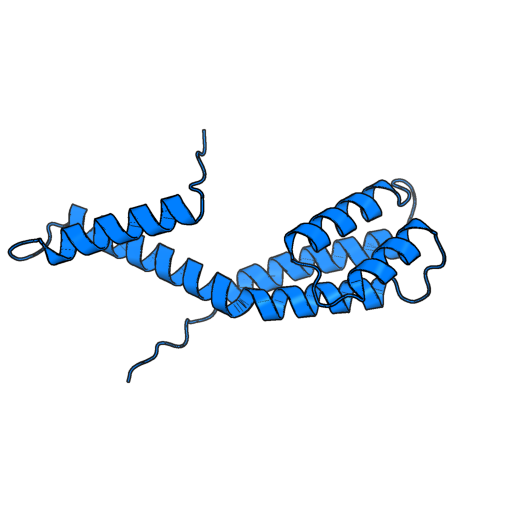 ? -0.595 4.250 17.997 1.00 95.00 102 ALA A N 1
ATOM 736 C CA . ALA A 1 102 ? -0.163 5.158 19.052 1.00 95.00 102 ALA A CA 1
ATOM 737 C C . ALA A 1 102 ? -1.224 5.306 20.155 1.00 95.00 102 ALA A C 1
ATOM 739 O O . ALA A 1 102 ? -0.857 5.367 21.329 1.00 95.00 102 ALA A O 1
ATOM 740 N N . ALA A 1 103 ? -2.509 5.312 19.788 1.00 94.38 103 ALA A N 1
ATOM 741 C CA . ALA A 1 103 ? -3.636 5.455 20.707 1.00 94.38 103 ALA A CA 1
ATOM 742 C C . ALA A 1 103 ? -3.991 4.163 21.468 1.00 94.38 103 ALA A C 1
ATOM 744 O O . ALA A 1 103 ? -4.511 4.226 22.583 1.00 94.38 103 ALA A O 1
ATOM 745 N N . LEU A 1 104 ? -3.721 2.988 20.891 1.00 91.56 104 LEU A N 1
ATOM 746 C CA . LEU A 1 104 ? -3.995 1.702 21.537 1.00 91.56 104 LEU A CA 1
ATOM 747 C C . LEU A 1 104 ? -2.983 1.386 22.657 1.00 91.56 104 LEU A C 1
ATOM 749 O O . LEU A 1 104 ? -1.784 1.653 22.490 1.00 91.56 104 LEU A O 1
ATOM 753 N N . PRO A 1 105 ? -3.408 0.735 23.761 1.00 90.81 105 PRO A N 1
ATOM 754 C CA . PRO A 1 105 ? -2.523 0.326 24.853 1.00 90.81 105 PRO A CA 1
ATOM 755 C C . PRO A 1 105 ? -1.272 -0.408 24.357 1.00 90.81 105 PRO A C 1
ATOM 757 O O . PRO A 1 105 ? -1.350 -1.280 23.494 1.00 90.81 105 PRO A O 1
ATOM 760 N N . ARG A 1 106 ? -0.094 -0.034 24.875 1.00 88.88 106 ARG A N 1
ATOM 761 C CA . ARG A 1 106 ? 1.191 -0.685 24.539 1.00 88.88 106 ARG A CA 1
ATOM 762 C C . ARG A 1 106 ? 1.500 -1.896 25.414 1.00 88.88 106 ARG A C 1
ATOM 764 O O . ARG A 1 106 ? 2.295 -2.737 25.009 1.00 88.88 106 ARG A O 1
ATOM 771 N N . ALA A 1 107 ? 0.918 -1.938 26.608 1.00 84.50 107 ALA A N 1
ATOM 772 C CA . ALA A 1 107 ? 1.104 -2.995 27.587 1.00 84.50 107 ALA A CA 1
ATOM 773 C C . ALA A 1 107 ? -0.167 -3.844 27.685 1.00 84.50 107 ALA A C 1
ATOM 775 O O . ALA A 1 107 ? -1.272 -3.304 27.644 1.00 84.50 107 ALA A O 1
ATOM 776 N N . GLY A 1 108 ? 0.016 -5.153 27.854 1.00 82.62 108 GLY A N 1
ATOM 777 C CA . GLY A 1 108 ? -1.071 -6.129 27.847 1.00 82.62 108 GLY A CA 1
ATOM 778 C C . GLY A 1 108 ? -1.430 -6.618 26.443 1.00 82.62 108 GLY A C 1
ATOM 779 O O . GLY A 1 108 ? -0.964 -6.078 25.439 1.00 82.62 108 GLY A O 1
ATOM 780 N N . ALA A 1 109 ? -2.235 -7.679 26.396 1.00 87.12 109 ALA A N 1
ATOM 781 C CA . ALA A 1 109 ? -2.798 -8.187 25.152 1.00 87.12 109 ALA A CA 1
ATOM 782 C C . ALA A 1 109 ? -3.909 -7.241 24.679 1.00 87.12 109 ALA A C 1
ATOM 784 O O . ALA A 1 109 ? -4.849 -6.971 25.428 1.00 87.12 109 ALA A O 1
ATOM 785 N N . ASP A 1 110 ? -3.797 -6.747 23.447 1.00 93.25 110 ASP A N 1
ATOM 786 C CA . ASP A 1 110 ? -4.831 -5.944 22.801 1.00 93.25 110 ASP A CA 1
ATOM 787 C C . ASP A 1 110 ? -5.153 -6.573 21.440 1.00 93.25 110 ASP A C 1
ATOM 789 O O . ASP A 1 110 ? -4.319 -6.514 20.530 1.00 93.25 110 ASP A O 1
ATOM 793 N N . PRO A 1 111 ? -6.342 -7.182 21.282 1.00 92.56 111 PRO A N 1
ATOM 794 C CA . PRO A 1 111 ? -6.658 -7.965 20.093 1.00 92.56 111 PRO A CA 1
ATOM 795 C C . PRO A 1 111 ? -6.649 -7.125 18.810 1.00 92.56 111 PRO A C 1
ATOM 797 O O . PRO A 1 111 ? -6.286 -7.637 17.754 1.00 92.56 111 PRO A O 1
ATOM 800 N N . VAL A 1 112 ? -6.978 -5.830 18.885 1.00 94.62 112 VAL A N 1
ATOM 801 C CA . VAL A 1 112 ? -6.975 -4.944 17.712 1.00 94.62 112 VAL A CA 1
ATOM 802 C C . VAL A 1 112 ? -5.560 -4.534 17.342 1.00 94.62 112 VAL A C 1
ATOM 804 O O . VAL A 1 112 ? -5.200 -4.578 16.167 1.00 94.62 112 VAL A O 1
ATOM 807 N N . ARG A 1 113 ? -4.713 -4.201 18.323 1.00 94.94 113 ARG A N 1
ATOM 808 C CA . ARG A 1 113 ? -3.285 -3.958 18.066 1.00 94.94 113 ARG A CA 1
ATOM 809 C C . ARG A 1 113 ? -2.638 -5.182 17.416 1.00 94.94 113 ARG A C 1
ATOM 811 O O . ARG A 1 113 ? -1.855 -5.026 16.477 1.00 94.94 113 ARG A O 1
ATOM 818 N N . ASP A 1 114 ? -2.947 -6.376 17.910 1.00 94.94 114 ASP A N 1
ATOM 819 C CA . ASP A 1 114 ? -2.389 -7.623 17.391 1.00 94.94 114 ASP A CA 1
ATOM 820 C C . ASP A 1 114 ? -2.903 -7.933 15.978 1.00 94.94 114 ASP A C 1
ATOM 822 O O . ASP A 1 114 ? -2.098 -8.286 15.109 1.00 94.94 114 ASP A O 1
ATOM 826 N N . ALA A 1 115 ? -4.192 -7.701 15.708 1.00 96.31 115 ALA A N 1
ATOM 827 C CA . ALA A 1 115 ? -4.778 -7.822 14.374 1.00 96.31 115 ALA A CA 1
ATOM 828 C C . ALA A 1 115 ? -4.141 -6.844 13.372 1.00 96.31 115 ALA A C 1
ATOM 830 O O . ALA A 1 115 ? -3.673 -7.261 12.314 1.00 96.31 115 ALA A O 1
ATOM 831 N N . VAL A 1 116 ? -4.016 -5.559 13.723 1.00 95.69 116 VAL A N 1
ATOM 832 C CA . VAL A 1 116 ? -3.363 -4.548 12.870 1.00 95.69 116 VAL A CA 1
ATOM 833 C C . VAL A 1 116 ? -1.908 -4.929 12.581 1.00 95.69 116 VAL A C 1
ATOM 835 O O . VAL A 1 116 ? -1.448 -4.835 11.445 1.00 95.69 116 VAL A O 1
ATOM 838 N N . ARG A 1 117 ? -1.168 -5.429 13.576 1.00 95.12 117 ARG A N 1
ATOM 839 C CA . ARG A 1 117 ? 0.208 -5.919 13.379 1.00 95.12 117 ARG A CA 1
ATOM 840 C C . ARG A 1 117 ? 0.288 -7.169 12.508 1.00 95.12 117 ARG A C 1
ATOM 842 O O . ARG A 1 117 ? 1.316 -7.385 11.871 1.00 95.12 117 ARG A O 1
ATOM 849 N N . ALA A 1 118 ? -0.721 -8.035 12.534 1.00 96.81 118 ALA A N 1
ATOM 850 C CA . ALA A 1 118 ? -0.800 -9.177 11.627 1.00 96.81 118 ALA A CA 1
ATOM 851 C C . ALA A 1 118 ? -1.025 -8.707 10.185 1.00 96.81 118 ALA A C 1
ATOM 853 O O . ALA A 1 118 ? -0.281 -9.120 9.301 1.00 96.81 118 ALA A O 1
ATOM 854 N N . ILE A 1 119 ? -1.938 -7.754 9.979 1.00 97.44 119 ILE A N 1
ATOM 855 C CA . ILE A 1 119 ? -2.203 -7.148 8.668 1.00 97.44 119 ILE A CA 1
ATOM 856 C C . ILE A 1 119 ? -0.947 -6.479 8.104 1.00 97.44 119 ILE A C 1
ATOM 858 O O . ILE A 1 119 ? -0.631 -6.678 6.939 1.00 97.44 119 ILE A O 1
ATOM 862 N N . LEU A 1 120 ? -0.187 -5.736 8.916 1.00 96.06 120 LEU A N 1
ATOM 863 C CA . LEU A 1 120 ? 1.062 -5.106 8.466 1.00 96.06 120 LEU A CA 1
ATOM 864 C C . LEU A 1 120 ? 2.139 -6.118 8.050 1.00 96.06 120 LEU A C 1
ATOM 866 O O . LEU A 1 120 ? 2.923 -5.837 7.147 1.00 96.06 120 LEU A O 1
ATOM 870 N N . ARG A 1 121 ? 2.189 -7.288 8.696 1.00 96.38 121 ARG A N 1
ATOM 871 C CA . ARG A 1 121 ? 3.098 -8.371 8.295 1.00 96.38 121 ARG A CA 1
ATOM 872 C C . ARG A 1 121 ? 2.660 -8.982 6.968 1.00 96.38 121 ARG A C 1
ATOM 874 O O . ARG A 1 121 ? 3.465 -9.068 6.052 1.00 96.38 121 ARG A O 1
ATOM 881 N N . GLU A 1 122 ? 1.376 -9.304 6.842 1.00 96.94 122 GLU A N 1
ATOM 882 C CA . GLU A 1 122 ? 0.828 -9.856 5.602 1.00 96.94 122 GLU A CA 1
ATOM 883 C C . GLU A 1 122 ? 0.904 -8.854 4.434 1.00 96.94 122 GLU A C 1
ATOM 885 O O . GLU A 1 122 ? 1.116 -9.255 3.293 1.00 96.94 122 GLU A O 1
ATOM 890 N N . LEU A 1 123 ? 0.799 -7.549 4.704 1.00 94.19 123 LEU A N 1
ATOM 891 C CA . LEU A 1 123 ? 1.032 -6.490 3.722 1.00 94.19 123 LEU A CA 1
ATOM 892 C C . LEU A 1 123 ? 2.440 -6.586 3.123 1.00 94.19 123 LEU A C 1
ATOM 894 O O . LEU A 1 123 ? 2.572 -6.577 1.902 1.00 94.19 123 LEU A O 1
ATOM 898 N N . ALA A 1 124 ? 3.466 -6.724 3.967 1.0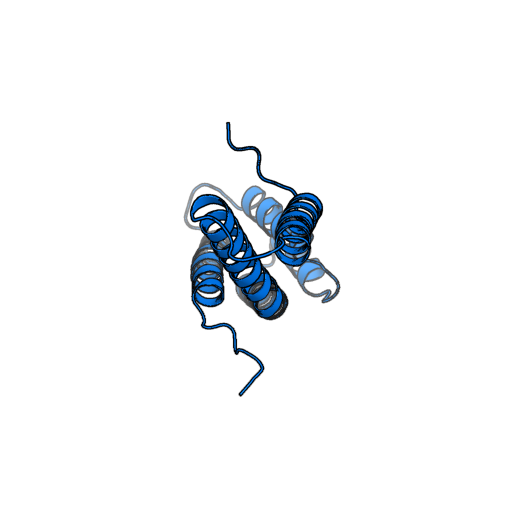0 91.94 124 ALA A N 1
ATOM 899 C CA . ALA A 1 124 ? 4.848 -6.863 3.514 1.00 91.94 124 ALA A CA 1
ATOM 900 C C . ALA A 1 124 ? 5.053 -8.148 2.691 1.00 91.94 124 ALA A C 1
ATOM 902 O O . ALA A 1 124 ? 5.689 -8.113 1.638 1.00 91.94 124 ALA A O 1
ATOM 903 N N . ASP A 1 125 ? 4.453 -9.264 3.118 1.00 93.62 125 ASP A N 1
ATOM 904 C CA . ASP A 1 125 ? 4.520 -10.532 2.383 1.00 93.62 125 ASP A CA 1
ATOM 905 C C . ASP A 1 125 ? 3.848 -10.424 1.001 1.00 93.62 125 ASP A C 1
ATOM 907 O O . ASP A 1 125 ? 4.378 -10.902 -0.005 1.00 93.62 125 ASP A O 1
ATOM 911 N N . ARG A 1 126 ? 2.691 -9.754 0.927 1.00 91.69 126 ARG A N 1
ATOM 912 C CA . ARG A 1 126 ? 1.955 -9.515 -0.325 1.00 91.69 126 ARG A CA 1
ATOM 913 C C . ARG A 1 126 ? 2.685 -8.560 -1.259 1.00 91.69 126 ARG A C 1
ATOM 915 O O . ARG A 1 126 ? 2.686 -8.789 -2.465 1.00 91.69 126 ARG A O 1
ATOM 922 N N . GLU A 1 127 ? 3.306 -7.515 -0.723 1.00 88.88 127 GLU A N 1
ATOM 923 C CA . GLU A 1 127 ? 4.138 -6.589 -1.493 1.00 88.88 127 GLU A CA 1
ATOM 924 C C . GLU A 1 127 ? 5.332 -7.325 -2.110 1.00 88.88 127 GLU A C 1
ATOM 926 O O . GLU A 1 127 ? 5.560 -7.243 -3.318 1.00 88.88 127 GLU A O 1
ATOM 931 N N . GLN A 1 128 ? 6.029 -8.143 -1.319 1.00 87.38 128 GLN A N 1
ATOM 932 C CA . GLN A 1 128 ? 7.122 -8.973 -1.817 1.00 87.38 128 GLN A CA 1
ATOM 933 C C . GLN A 1 128 ? 6.645 -9.965 -2.889 1.00 87.38 128 GLN A C 1
ATOM 935 O O . GLN A 1 128 ? 7.323 -10.149 -3.902 1.00 87.38 128 GLN A O 1
ATOM 940 N N . ALA A 1 129 ? 5.478 -10.588 -2.703 1.00 87.31 129 ALA A N 1
ATOM 941 C CA . ALA A 1 129 ? 4.895 -11.487 -3.694 1.00 87.31 129 ALA A CA 1
ATOM 942 C C . ALA A 1 129 ? 4.535 -10.760 -5.003 1.00 87.31 129 ALA A C 1
ATOM 944 O O . ALA A 1 129 ? 4.797 -11.292 -6.081 1.00 87.31 129 ALA A O 1
ATOM 945 N N . ALA A 1 130 ? 3.995 -9.539 -4.926 1.00 83.44 130 ALA A N 1
ATOM 946 C CA . ALA A 1 130 ? 3.683 -8.717 -6.095 1.00 83.44 130 ALA A CA 1
ATOM 947 C C . ALA A 1 130 ? 4.950 -8.307 -6.866 1.00 83.44 130 ALA A C 1
ATOM 949 O O . ALA A 1 130 ? 4.974 -8.373 -8.092 1.00 83.44 130 ALA A O 1
ATOM 950 N N . LEU A 1 131 ? 6.028 -7.964 -6.156 1.00 79.06 131 LEU A N 1
ATOM 951 C CA . LEU A 1 131 ? 7.334 -7.650 -6.749 1.00 79.06 131 LEU A CA 1
ATOM 952 C C . LEU A 1 131 ? 8.020 -8.869 -7.387 1.00 79.06 131 LEU A C 1
ATOM 954 O O . LEU A 1 131 ? 8.773 -8.734 -8.356 1.00 79.06 131 LEU A O 1
ATOM 958 N N . ALA A 1 132 ? 7.791 -10.059 -6.829 1.00 82.00 132 ALA A N 1
ATOM 959 C CA . ALA A 1 132 ? 8.332 -11.317 -7.335 1.00 82.00 132 ALA A CA 1
ATOM 960 C C . ALA A 1 132 ? 7.518 -11.899 -8.502 1.00 82.00 132 ALA A C 1
ATOM 962 O O . ALA A 1 132 ? 8.035 -12.754 -9.228 1.00 82.00 132 ALA A O 1
ATOM 963 N N . ALA A 1 133 ? 6.269 -11.460 -8.687 1.00 78.12 133 ALA A N 1
ATOM 964 C CA . ALA A 1 133 ? 5.418 -11.933 -9.765 1.00 78.12 133 ALA A CA 1
ATOM 965 C C . ALA A 1 133 ? 6.057 -11.627 -11.135 1.00 78.12 133 ALA A C 1
ATOM 967 O O . ALA A 1 133 ? 6.651 -10.558 -11.329 1.00 78.12 133 ALA A O 1
ATOM 968 N N . PRO A 1 134 ? 5.962 -12.551 -12.109 1.00 69.06 134 PRO A N 1
ATOM 969 C CA . PRO A 1 134 ? 6.301 -12.232 -13.485 1.00 69.06 134 PRO A CA 1
ATOM 970 C C . PRO A 1 134 ? 5.464 -11.029 -13.920 1.00 69.06 134 PRO A C 1
ATOM 972 O O . PRO A 1 134 ? 4.250 -11.027 -13.730 1.00 69.06 134 PRO A O 1
ATOM 975 N N . LEU A 1 135 ? 6.098 -10.015 -14.511 1.00 65.31 135 LEU A N 1
ATOM 976 C CA . LEU A 1 135 ? 5.315 -9.040 -15.256 1.00 65.31 135 LEU A CA 1
ATOM 977 C C . LEU A 1 135 ? 4.720 -9.787 -16.440 1.00 65.31 135 LEU A C 1
ATOM 979 O O . LEU A 1 135 ? 5.475 -10.397 -17.203 1.00 65.31 135 LEU A O 1
ATOM 983 N N . ASP A 1 136 ? 3.400 -9.743 -16.587 1.00 57.56 136 ASP A N 1
ATOM 984 C CA . ASP A 1 136 ? 2.743 -10.219 -17.795 1.00 57.56 136 ASP A CA 1
ATOM 985 C C . ASP A 1 136 ? 3.240 -9.353 -18.957 1.00 57.56 136 ASP A C 1
ATOM 987 O O . ASP A 1 136 ? 2.769 -8.243 -19.209 1.00 57.56 136 ASP A O 1
ATOM 991 N N . GLY A 1 137 ? 4.287 -9.838 -19.622 1.00 47.69 137 GLY A N 1
ATOM 992 C CA . GLY A 1 137 ? 4.865 -9.213 -20.793 1.00 47.69 137 GLY A CA 1
ATOM 993 C C . GLY A 1 137 ? 3.832 -9.214 -21.907 1.00 47.69 137 GLY A C 1
ATOM 994 O O . GLY A 1 137 ? 3.532 -10.256 -22.489 1.00 47.69 137 GLY A O 1
ATOM 995 N N . GLY A 1 138 ? 3.292 -8.039 -22.219 1.00 41.75 138 GLY A N 1
ATOM 996 C CA . GLY A 1 138 ? 2.705 -7.809 -23.529 1.00 41.75 138 GLY A CA 1
ATOM 997 C C . GLY A 1 138 ? 3.747 -8.111 -24.614 1.00 41.75 138 GLY A C 1
ATOM 998 O O . GLY A 1 138 ? 4.829 -7.528 -24.580 1.00 41.75 138 GLY A O 1
ATOM 999 N N . ALA A 1 139 ? 3.351 -8.983 -25.553 1.00 38.09 139 ALA A N 1
ATOM 1000 C CA . ALA A 1 139 ? 4.041 -9.516 -26.745 1.00 38.09 139 ALA A CA 1
ATOM 1001 C C . ALA A 1 139 ? 4.973 -10.726 -26.490 1.00 38.09 139 ALA A C 1
ATOM 1003 O O . ALA A 1 139 ? 5.958 -10.608 -25.768 1.00 38.09 139 ALA A O 1
ATOM 1004 N N . ARG A 1 140 ? 4.766 -11.953 -27.008 1.00 34.62 140 ARG A N 1
ATOM 1005 C CA . ARG A 1 140 ? 4.007 -12.478 -28.175 1.00 34.62 140 ARG A CA 1
ATOM 1006 C C . ARG A 1 140 ? 4.215 -11.748 -29.494 1.00 34.62 140 ARG A C 1
ATOM 1008 O O . ARG A 1 140 ? 3.701 -10.620 -29.622 1.00 34.62 140 ARG A O 1
#

Sequence (140 aa):
MFNALTPPQLLAGVGRVLRASADADGALEDYQRSQVLSAYSVTRLLAGELQGADALRAWTRAALLDALAGDGRPPAVAAREQLADPAVGGVRIGELVADLLAALPRAGADPVRDAVRAILRELADREQAALAAPLDGGAR

pLDDT: mean 86.09, std 12.81, range [34.62, 97.81]

Nearest PDB structures (foldseek):
  8ro2-assembly1_J  TM=3.016E-01  e=7.037E+00  Homo sapiens